Protein AF-A0A5S4GD77-F1 (afdb_monomer_lite)

pLDDT: mean 86.78, std 8.54, range [46.47, 96.06]

Radius of gyration: 22.14 Å; chains: 1; bounding box: 48×26×60 Å

Organism: NCBI:txid882440

Structure (mmCIF, N/CA/C/O backbone):
data_AF-A0A5S4GD77-F1
#
_entry.id   AF-A0A5S4GD77-F1
#
loop_
_atom_site.group_PDB
_atom_site.id
_atom_site.type_symbol
_atom_site.label_atom_id
_atom_site.label_alt_id
_atom_site.label_comp_id
_atom_site.label_asym_id
_atom_site.label_entity_id
_atom_site.label_seq_id
_atom_site.pdbx_PDB_ins_code
_atom_site.Cartn_x
_atom_site.Cartn_y
_atom_site.Cartn_z
_atom_site.occupancy
_atom_site.B_iso_or_equiv
_atom_site.auth_seq_id
_atom_site.auth_comp_id
_atom_site.auth_asym_id
_atom_site.auth_atom_id
_atom_site.pdbx_PDB_model_num
ATOM 1 N N . MET A 1 1 ? -11.395 -7.997 9.405 1.00 79.25 1 MET A N 1
ATOM 2 C CA . MET A 1 1 ? -10.226 -7.122 9.653 1.00 79.25 1 MET A CA 1
ATOM 3 C C . MET A 1 1 ? -9.780 -7.305 11.088 1.00 79.25 1 MET A C 1
ATOM 5 O O . MET A 1 1 ? -10.602 -7.711 11.903 1.00 79.25 1 MET A O 1
ATOM 9 N N . GLN A 1 2 ? -8.515 -7.021 11.390 1.00 85.50 2 GLN A N 1
ATOM 10 C CA . GLN A 1 2 ? -8.011 -7.012 12.762 1.00 85.50 2 GLN A CA 1
ATOM 11 C C . GLN A 1 2 ? -7.565 -5.599 13.136 1.00 85.50 2 GLN A C 1
ATOM 13 O O . GLN A 1 2 ? -6.884 -4.924 12.365 1.00 85.50 2 GLN A O 1
ATOM 18 N N . LEU A 1 3 ? -7.976 -5.155 14.321 1.00 85.38 3 LEU A N 1
ATOM 19 C CA . LEU A 1 3 ? -7.441 -3.967 14.967 1.00 85.38 3 LEU A CA 1
ATOM 20 C C . LEU A 1 3 ? -6.239 -4.394 15.807 1.00 85.38 3 LEU A C 1
ATOM 22 O O . LEU A 1 3 ? -6.371 -5.227 16.707 1.00 85.38 3 LEU A O 1
ATOM 26 N N . HIS A 1 4 ? -5.078 -3.835 15.494 1.00 88.56 4 HIS A N 1
ATOM 27 C CA . HIS A 1 4 ? -3.834 -4.072 16.205 1.00 88.56 4 HIS A CA 1
ATOM 28 C C . HIS A 1 4 ? -3.649 -2.947 17.213 1.00 88.56 4 HIS A C 1
ATOM 30 O O . HIS A 1 4 ? -3.508 -1.782 16.843 1.00 88.56 4 HIS A O 1
ATOM 36 N N . HIS A 1 5 ? -3.652 -3.295 18.492 1.00 87.06 5 HIS A N 1
ATOM 37 C CA . HIS A 1 5 ? -3.322 -2.375 19.569 1.00 87.06 5 HIS A CA 1
ATOM 38 C C . HIS A 1 5 ? -1.898 -2.657 20.043 1.00 87.06 5 HIS A C 1
ATOM 40 O O . HIS A 1 5 ? -1.608 -3.773 20.478 1.00 87.06 5 HIS A O 1
ATOM 46 N N . MET A 1 6 ? -1.004 -1.673 19.945 1.00 88.69 6 MET A N 1
ATOM 47 C CA . MET A 1 6 ? 0.370 -1.818 20.427 1.00 88.69 6 MET A CA 1
ATOM 48 C C . MET A 1 6 ? 0.383 -1.760 21.959 1.00 88.69 6 MET A C 1
ATOM 50 O O . MET A 1 6 ? 0.128 -0.713 22.543 1.00 88.69 6 MET A O 1
ATOM 54 N N . VAL A 1 7 ? 0.659 -2.897 22.601 1.00 89.25 7 VAL A N 1
ATOM 55 C CA . VAL A 1 7 ? 0.657 -3.044 24.066 1.00 89.25 7 VAL A CA 1
ATOM 56 C C . VAL A 1 7 ? 1.976 -2.575 24.658 1.00 89.25 7 VAL A C 1
ATOM 58 O O . VAL A 1 7 ? 2.004 -1.919 25.694 1.00 89.25 7 VAL A O 1
ATOM 61 N N . SER A 1 8 ? 3.085 -2.949 24.024 1.00 88.75 8 SER A N 1
ATOM 62 C CA . SER A 1 8 ? 4.410 -2.565 24.486 1.00 88.75 8 SER A CA 1
ATOM 63 C C . SER A 1 8 ? 5.423 -2.583 23.354 1.00 88.75 8 SER A C 1
ATOM 65 O O . SER A 1 8 ? 5.306 -3.344 22.394 1.00 88.75 8 SER A O 1
ATOM 67 N N . THR A 1 9 ? 6.447 -1.759 23.515 1.00 90.56 9 THR A N 1
ATOM 68 C CA . THR A 1 9 ? 7.656 -1.773 22.700 1.00 90.56 9 THR A CA 1
ATOM 69 C C . THR A 1 9 ? 8.812 -2.082 23.635 1.00 90.56 9 THR A C 1
ATOM 71 O O . THR A 1 9 ? 8.968 -1.426 24.664 1.00 90.56 9 THR A O 1
ATOM 74 N N . ARG A 1 10 ? 9.607 -3.101 23.313 1.00 92.00 10 ARG A N 1
ATOM 75 C CA . ARG A 1 10 ? 10.801 -3.463 24.076 1.00 92.00 10 ARG A CA 1
ATOM 76 C C . ARG A 1 10 ? 11.987 -3.560 23.135 1.00 92.00 10 ARG A C 1
ATOM 78 O O . ARG A 1 10 ? 11.907 -4.234 22.115 1.00 92.00 10 ARG A O 1
ATOM 85 N N . GLN A 1 11 ? 13.093 -2.936 23.508 1.00 91.44 11 GLN A N 1
ATOM 86 C CA . GLN A 1 11 ? 14.367 -3.149 22.841 1.00 91.44 11 GLN A CA 1
ATOM 87 C C . GLN A 1 11 ? 15.034 -4.415 23.402 1.00 91.44 11 GLN A C 1
ATOM 89 O O . GLN A 1 11 ? 15.126 -4.594 24.619 1.00 91.44 11 GLN A O 1
ATOM 94 N N . VAL A 1 12 ? 15.445 -5.318 22.515 1.00 92.19 12 VAL A N 1
ATOM 95 C CA . VAL A 1 12 ? 16.152 -6.565 22.824 1.00 92.19 12 VAL A CA 1
ATOM 96 C C . VAL A 1 12 ? 17.433 -6.566 21.989 1.00 92.19 12 VAL A C 1
ATOM 98 O O . VAL A 1 12 ? 17.400 -6.858 20.795 1.00 92.19 12 VAL A O 1
ATOM 101 N N . GLY A 1 13 ? 18.549 -6.165 22.606 1.00 92.88 13 GLY A N 1
ATOM 102 C CA . GLY A 1 13 ? 19.786 -5.853 21.881 1.00 92.88 13 GLY A CA 1
ATOM 103 C C . GLY A 1 13 ? 19.576 -4.681 20.916 1.00 92.88 13 GLY A C 1
ATOM 104 O O . GLY A 1 13 ? 19.047 -3.643 21.313 1.00 92.88 13 GLY A O 1
ATOM 105 N N . ASP A 1 14 ? 19.901 -4.886 19.641 1.00 94.62 14 ASP A N 1
ATOM 106 C CA . ASP A 1 14 ? 19.659 -3.911 18.562 1.00 94.62 14 ASP A CA 1
ATOM 107 C C . ASP A 1 14 ? 18.275 -4.045 17.905 1.00 94.62 14 ASP A C 1
ATOM 109 O O . ASP A 1 14 ? 17.948 -3.325 16.964 1.00 94.62 14 ASP A O 1
ATOM 113 N N . THR A 1 15 ? 17.426 -4.959 18.387 1.00 90.31 15 THR A N 1
ATOM 114 C CA . THR A 1 15 ? 16.104 -5.198 17.795 1.00 90.31 15 THR A CA 1
ATOM 115 C C . THR A 1 15 ? 14.996 -4.544 18.614 1.00 90.31 15 THR A C 1
ATOM 117 O O . THR A 1 15 ? 14.887 -4.755 19.822 1.00 90.31 15 THR A O 1
ATOM 120 N N . ILE A 1 16 ? 14.114 -3.794 17.951 1.00 91.00 16 ILE A N 1
ATOM 121 C CA . ILE A 1 16 ? 12.878 -3.282 18.552 1.00 91.00 16 ILE A CA 1
ATOM 122 C C . ILE A 1 16 ? 11.773 -4.324 18.369 1.00 91.00 16 ILE A C 1
ATOM 124 O O . ILE A 1 16 ? 11.350 -4.613 17.252 1.00 91.00 16 ILE A O 1
ATOM 128 N N . VAL A 1 17 ? 11.280 -4.872 19.475 1.00 92.31 17 VAL A N 1
ATOM 129 C CA . VAL A 1 17 ? 10.180 -5.838 19.501 1.00 92.31 17 VAL A CA 1
ATOM 130 C C . VAL A 1 17 ? 8.901 -5.131 19.944 1.00 92.31 17 VAL A C 1
ATOM 132 O O . VAL A 1 17 ? 8.765 -4.727 21.101 1.00 92.31 17 VAL A O 1
ATOM 135 N N . ASN A 1 18 ? 7.941 -5.009 19.027 1.00 90.06 18 ASN A N 1
ATOM 136 C CA . ASN A 1 18 ? 6.605 -4.489 19.315 1.00 90.06 18 ASN A CA 1
ATOM 137 C C . ASN A 1 18 ? 5.641 -5.643 19.606 1.00 90.06 18 ASN A C 1
ATOM 139 O O . ASN A 1 18 ? 5.500 -6.570 18.808 1.00 90.06 18 ASN A O 1
ATOM 143 N N . ARG A 1 19 ? 4.950 -5.585 20.745 1.00 89.12 19 ARG A N 1
ATOM 144 C CA . ARG A 1 19 ? 3.900 -6.534 21.113 1.00 89.12 19 ARG A CA 1
ATOM 145 C C . ARG A 1 19 ? 2.539 -5.936 20.788 1.00 89.12 19 ARG A C 1
ATOM 147 O O . ARG A 1 19 ? 2.179 -4.880 21.306 1.00 89.12 19 ARG A O 1
ATOM 154 N N . TYR A 1 20 ? 1.763 -6.653 19.984 1.00 87.56 20 TYR A N 1
ATOM 155 C CA . TYR A 1 20 ? 0.422 -6.246 19.577 1.00 87.56 20 TYR A CA 1
ATOM 156 C C . TYR A 1 20 ? -0.637 -7.160 20.187 1.00 87.56 20 TYR A C 1
ATOM 158 O O . TYR A 1 20 ? -0.441 -8.370 20.296 1.00 87.56 20 TYR A O 1
ATOM 166 N N . ARG A 1 21 ? -1.782 -6.581 20.550 1.00 87.69 21 ARG A N 1
ATOM 167 C CA . ARG A 1 21 ? -3.007 -7.312 20.866 1.00 87.69 21 ARG A CA 1
ATOM 168 C C . ARG A 1 21 ? -3.980 -7.153 19.709 1.00 87.69 21 ARG A C 1
ATOM 170 O O . ARG A 1 21 ? -4.293 -6.034 19.307 1.00 87.69 21 ARG A O 1
ATOM 177 N N . LEU A 1 22 ? -4.425 -8.284 19.177 1.00 87.88 22 LEU A N 1
ATOM 178 C CA . LEU A 1 22 ? -5.310 -8.348 18.020 1.00 87.88 22 LEU A CA 1
ATOM 179 C C . LEU A 1 22 ? -6.754 -8.423 18.499 1.00 87.88 22 LEU A C 1
ATOM 181 O O . LEU A 1 22 ? -7.080 -9.253 19.344 1.00 87.88 22 LEU A O 1
ATOM 185 N N . SER A 1 23 ? -7.613 -7.561 17.965 1.00 85.44 23 SER A N 1
ATOM 186 C CA . SER A 1 23 ? -9.059 -7.625 18.191 1.00 85.44 23 SER A CA 1
ATOM 187 C C . SER A 1 23 ? -9.772 -7.761 16.845 1.00 85.44 23 SER A C 1
ATOM 189 O O . SER A 1 23 ? -9.532 -6.932 15.959 1.00 85.44 23 SER A O 1
ATOM 191 N N . PRO A 1 24 ? -10.612 -8.793 16.637 1.00 85.94 24 PRO A N 1
ATOM 192 C CA . PRO A 1 24 ? -11.422 -8.880 15.432 1.00 85.94 24 PRO A CA 1
ATOM 193 C C . PRO A 1 24 ? -12.421 -7.723 15.417 1.00 85.94 24 PRO A C 1
ATOM 195 O O . PRO A 1 24 ? -13.012 -7.377 16.437 1.00 85.94 24 PRO A O 1
ATOM 198 N N . VAL A 1 25 ? -12.578 -7.107 14.250 1.00 85.00 25 VAL A N 1
ATOM 199 C CA . VAL A 1 25 ? -13.502 -5.992 14.048 1.00 85.00 25 VAL A CA 1
ATOM 200 C C . VAL A 1 25 ? -14.436 -6.346 12.900 1.00 85.00 25 VAL A C 1
ATOM 202 O O . VAL A 1 25 ? -14.004 -6.487 11.748 1.00 85.00 25 VAL A O 1
ATOM 205 N N . GLU A 1 26 ? -15.712 -6.518 13.241 1.00 85.94 26 GLU A N 1
ATOM 206 C CA . GLU A 1 26 ? -16.796 -6.788 12.302 1.00 85.94 26 GLU A CA 1
ATOM 207 C C . GLU A 1 26 ? -17.445 -5.475 11.891 1.00 85.94 26 GLU A C 1
ATOM 209 O O . GLU A 1 26 ? -17.966 -4.726 12.715 1.00 85.94 26 GLU A O 1
ATOM 214 N N . VAL A 1 27 ? -17.351 -5.159 10.602 1.00 87.25 27 VAL A N 1
ATOM 215 C CA . VAL A 1 27 ? -17.802 -3.875 10.071 1.00 87.25 27 VAL A CA 1
ATOM 216 C C . VAL A 1 27 ? -18.609 -4.098 8.813 1.00 87.25 27 VAL A C 1
ATOM 218 O O . VAL A 1 27 ? -18.107 -4.624 7.816 1.00 87.25 27 VAL A O 1
ATOM 221 N N . LEU A 1 28 ? -19.879 -3.699 8.867 1.00 89.81 28 LEU A N 1
ATOM 222 C CA . LEU A 1 28 ? -20.761 -3.766 7.715 1.00 89.81 28 LEU A CA 1
ATOM 223 C C . LEU A 1 28 ? -20.317 -2.722 6.689 1.00 89.81 28 LEU A C 1
ATOM 225 O O . LEU A 1 28 ? -20.109 -1.546 7.004 1.00 89.81 28 LEU A O 1
ATOM 229 N N . ARG A 1 29 ? -20.153 -3.154 5.441 1.00 91.44 29 ARG A N 1
ATOM 230 C CA . ARG A 1 29 ? -19.758 -2.256 4.361 1.00 91.44 29 ARG A CA 1
ATOM 231 C C . ARG A 1 29 ? -21.003 -1.540 3.823 1.00 91.44 29 ARG A C 1
ATOM 233 O O . ARG A 1 29 ? -21.965 -2.224 3.493 1.00 91.44 29 ARG A O 1
ATOM 240 N N . PRO A 1 30 ? -20.995 -0.202 3.687 1.00 92.31 30 PRO A N 1
ATOM 241 C CA . PRO A 1 30 ? -22.147 0.517 3.156 1.00 92.31 30 PRO A CA 1
ATOM 242 C C . PRO A 1 30 ? -22.326 0.228 1.660 1.00 92.31 30 PRO A C 1
ATOM 244 O O . PRO A 1 30 ? -21.339 0.082 0.927 1.00 92.31 30 PRO A O 1
ATOM 247 N N . ASP A 1 31 ? -23.573 0.236 1.188 1.00 89.12 31 ASP A N 1
ATOM 248 C CA . ASP A 1 31 ? -23.898 -0.013 -0.223 1.00 89.12 31 ASP A CA 1
ATOM 249 C C . ASP A 1 31 ? -23.294 1.046 -1.153 1.00 89.12 31 ASP A C 1
ATOM 251 O O . ASP A 1 31 ? -22.768 0.740 -2.229 1.00 89.12 31 ASP A O 1
ATOM 255 N N . ARG A 1 32 ? -23.321 2.316 -0.724 1.00 91.00 32 ARG A N 1
ATOM 256 C CA . ARG A 1 32 ? -22.791 3.462 -1.475 1.00 91.00 32 ARG A CA 1
ATOM 257 C C . ARG A 1 32 ? -22.027 4.425 -0.571 1.00 91.00 32 ARG A C 1
ATOM 259 O O . ARG A 1 32 ? -22.270 4.530 0.624 1.00 91.00 32 ARG A O 1
ATOM 266 N N . GLY A 1 33 ? -21.077 5.145 -1.166 1.00 92.56 33 GLY A N 1
ATOM 267 C CA . GLY A 1 33 ? -20.330 6.196 -0.477 1.00 92.56 33 GLY A CA 1
ATOM 268 C C . GLY 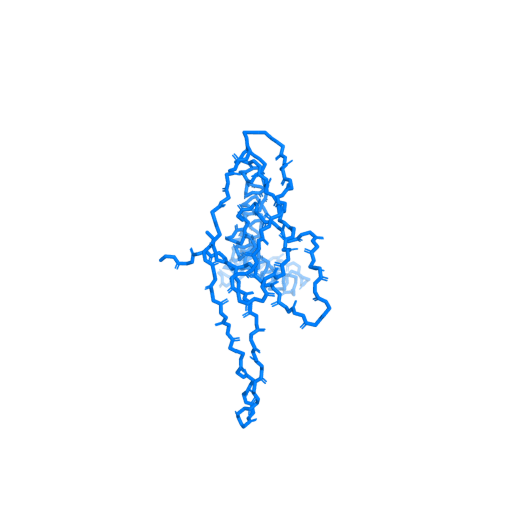A 1 33 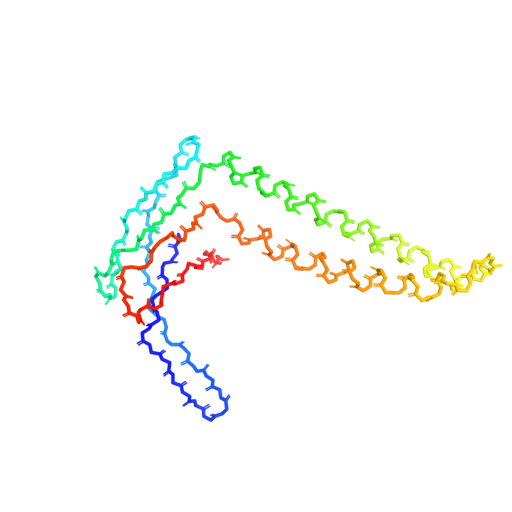? -19.354 5.662 0.572 1.00 92.56 33 GLY A C 1
ATOM 269 O O . GLY A 1 33 ? -18.525 4.792 0.273 1.00 92.56 33 GLY A O 1
ATOM 270 N N . SER A 1 34 ? -19.397 6.253 1.762 1.00 93.12 34 SER A N 1
ATOM 271 C CA . SER A 1 34 ? -18.589 5.887 2.926 1.00 93.12 34 SER A CA 1
ATOM 272 C C . SER A 1 34 ? -19.367 6.146 4.207 1.00 93.12 34 SER A C 1
ATOM 274 O O . SER A 1 34 ? -20.033 7.172 4.295 1.00 93.12 34 SER A O 1
ATOM 276 N N . SER A 1 35 ? -19.215 5.265 5.187 1.00 93.50 35 SER A N 1
ATOM 277 C CA . SER A 1 35 ? -19.766 5.407 6.533 1.00 93.50 35 SER A CA 1
ATOM 278 C C . SER A 1 35 ? -18.628 5.569 7.538 1.00 93.50 35 SER A C 1
ATOM 280 O O . SER A 1 35 ? -17.538 5.035 7.323 1.00 93.50 35 SER A O 1
ATOM 282 N N . VAL A 1 36 ? -18.859 6.330 8.605 1.00 93.88 36 VAL A N 1
ATOM 283 C CA . VAL A 1 36 ? -17.954 6.398 9.755 1.00 93.88 36 VAL A CA 1
ATOM 284 C C . VAL A 1 36 ? -18.605 5.618 10.881 1.00 93.88 36 VAL A C 1
ATOM 286 O O . VAL A 1 36 ? -19.764 5.847 11.204 1.00 93.88 36 VAL A O 1
ATOM 289 N N . ILE A 1 37 ? -17.851 4.693 11.450 1.00 92.44 37 ILE A N 1
ATOM 290 C CA . ILE A 1 37 ? -18.284 3.829 12.538 1.00 92.44 37 ILE A CA 1
ATOM 291 C C . ILE A 1 37 ? -17.288 3.934 13.686 1.00 92.44 37 ILE A C 1
ATOM 293 O O . ILE A 1 37 ? -16.090 4.158 13.488 1.00 92.44 37 ILE A O 1
ATOM 297 N N . GLU A 1 38 ? -17.798 3.771 14.891 1.00 92.81 38 GLU A N 1
ATOM 298 C CA . GLU A 1 38 ? -17.012 3.765 16.114 1.00 92.81 38 GLU A CA 1
ATOM 299 C C . GLU A 1 38 ? -16.848 2.323 16.579 1.00 92.81 38 GLU A C 1
ATOM 301 O O . GLU A 1 38 ? -17.825 1.591 16.718 1.00 92.81 38 GLU A O 1
ATOM 306 N N . VAL A 1 39 ? -15.601 1.902 16.778 1.00 91.06 39 VAL A N 1
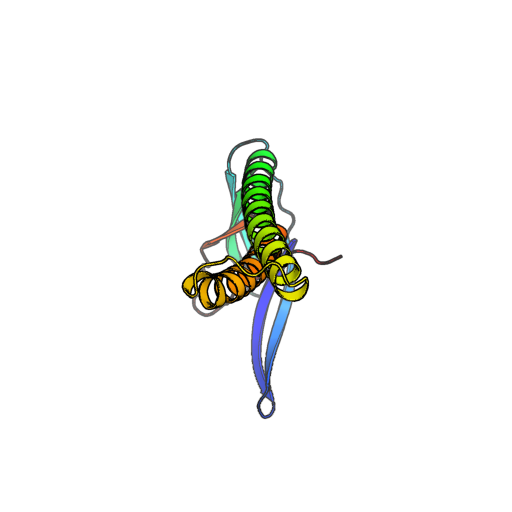ATOM 307 C CA . VAL A 1 39 ? -15.264 0.549 17.217 1.00 91.06 39 VAL A CA 1
ATOM 308 C C . VAL A 1 39 ? -14.468 0.643 18.504 1.00 91.06 39 VAL A C 1
ATOM 310 O O . VAL A 1 39 ? -13.463 1.351 18.568 1.00 91.06 39 VAL A O 1
ATOM 313 N N . ARG A 1 40 ? -14.899 -0.082 19.536 1.00 90.06 40 ARG A N 1
ATOM 314 C CA . ARG A 1 40 ? -14.156 -0.166 20.795 1.00 90.06 40 ARG A CA 1
ATOM 315 C C . ARG A 1 40 ? -13.011 -1.159 20.678 1.00 90.06 40 ARG A C 1
ATOM 317 O O . ARG A 1 40 ? -13.173 -2.264 20.162 1.00 90.06 40 ARG A O 1
ATOM 324 N N . CYS A 1 41 ? -11.844 -0.760 21.160 1.00 87.44 41 CYS A N 1
ATOM 325 C CA . CYS A 1 41 ? -10.682 -1.625 21.235 1.00 87.44 41 CYS A CA 1
ATOM 326 C C . CYS A 1 41 ? -10.837 -2.608 22.403 1.00 87.44 41 CYS A C 1
ATOM 328 O O . CYS A 1 41 ? -10.883 -2.187 23.553 1.00 87.44 41 CYS A O 1
ATOM 330 N N . GLY A 1 42 ? -10.823 -3.917 22.141 1.00 85.19 42 GLY A N 1
ATOM 331 C CA . GLY A 1 42 ? -10.909 -4.933 23.201 1.00 85.19 42 GLY A CA 1
ATOM 332 C C . GLY A 1 42 ? -9.701 -4.976 24.151 1.00 85.19 42 GLY A C 1
ATOM 333 O O . GLY A 1 42 ? -9.724 -5.711 25.134 1.00 85.19 42 GLY A O 1
ATOM 334 N N . ALA A 1 43 ? -8.631 -4.225 23.862 1.00 87.44 43 ALA A N 1
ATOM 335 C CA . ALA A 1 43 ? -7.428 -4.156 24.692 1.00 87.44 43 ALA A CA 1
ATOM 336 C C . ALA A 1 43 ? -7.439 -2.996 25.702 1.00 87.44 43 ALA A C 1
ATOM 338 O O . ALA A 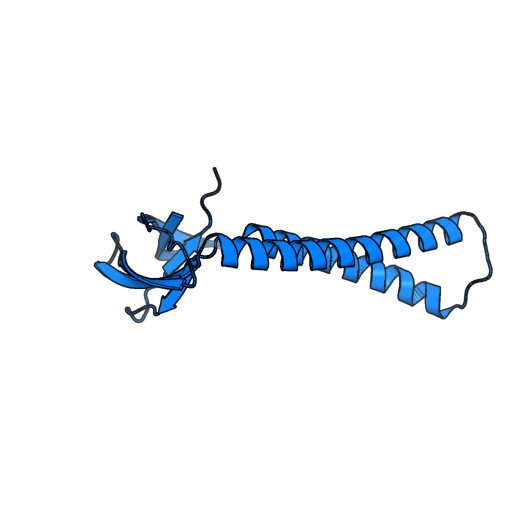1 43 ? -6.992 -3.183 26.828 1.00 87.44 43 ALA A O 1
ATOM 339 N N . CYS A 1 44 ? -7.910 -1.813 25.296 1.00 86.44 44 CYS A N 1
ATOM 340 C CA . CYS A 1 44 ? -7.838 -0.580 26.094 1.00 86.44 44 CYS A CA 1
ATOM 341 C C . CYS A 1 44 ? -9.187 0.140 26.262 1.00 86.44 44 CYS A C 1
ATOM 343 O O . CYS A 1 44 ? -9.215 1.239 26.804 1.00 86.44 44 CYS A O 1
ATOM 345 N N . ASP A 1 45 ? -10.274 -0.431 25.733 1.00 87.88 45 ASP A N 1
ATOM 346 C CA . ASP A 1 45 ? -11.631 0.141 25.674 1.00 87.88 45 ASP A CA 1
ATOM 347 C C . ASP A 1 45 ? -11.743 1.505 24.950 1.00 87.88 45 ASP A C 1
ATOM 349 O O . ASP A 1 45 ? -12.794 2.142 24.918 1.00 87.88 45 ASP A O 1
ATOM 353 N N . GLY A 1 46 ? -10.670 1.956 24.288 1.00 87.44 46 GLY A N 1
ATOM 354 C CA . GLY A 1 46 ? -10.657 3.182 23.490 1.00 87.44 46 GLY A CA 1
ATOM 355 C C . GLY A 1 46 ? -11.525 3.086 22.227 1.00 87.44 46 GLY A C 1
ATOM 356 O O . GLY A 1 46 ? -11.551 2.056 21.552 1.00 87.44 46 GLY A O 1
ATOM 357 N N . VAL A 1 47 ? -12.212 4.179 21.876 1.00 89.44 47 VAL A N 1
ATOM 358 C CA . VAL A 1 47 ? -13.141 4.260 20.728 1.00 89.44 47 VAL A CA 1
ATOM 359 C C . VAL A 1 47 ? -12.436 4.679 19.430 1.00 89.44 47 VAL A C 1
ATOM 361 O O . VAL A 1 47 ? -12.276 5.859 19.131 1.00 89.44 47 VAL A O 1
ATOM 364 N N . VAL A 1 48 ? -12.042 3.731 18.592 1.00 90.62 48 VAL A N 1
ATOM 365 C CA . VAL A 1 48 ? -11.405 4.034 17.304 1.00 90.62 48 VAL A CA 1
ATOM 366 C C . VAL A 1 48 ? -12.465 4.366 16.249 1.00 90.62 48 VAL A C 1
ATOM 368 O O . VAL A 1 48 ? -13.356 3.562 15.973 1.00 90.62 48 VAL A O 1
ATOM 371 N N . ARG A 1 49 ? -12.353 5.537 15.607 1.00 91.50 49 ARG A N 1
ATOM 372 C CA . ARG A 1 49 ? -13.225 5.914 14.481 1.00 91.50 49 ARG A CA 1
ATOM 373 C C . ARG A 1 49 ? -12.672 5.367 13.176 1.00 91.50 49 ARG A C 1
ATOM 375 O O . ARG A 1 49 ? -11.589 5.769 12.737 1.00 91.50 49 ARG A O 1
ATOM 382 N N . LEU A 1 50 ? -13.442 4.493 12.538 1.00 91.88 50 LEU A N 1
ATOM 383 C CA . LEU A 1 50 ? -13.127 3.896 11.248 1.00 91.88 50 LEU A CA 1
ATOM 384 C C . LEU A 1 50 ? -14.046 4.461 10.170 1.00 91.88 50 LEU A C 1
ATOM 386 O O . LEU A 1 50 ? -15.266 4.450 10.296 1.00 91.88 50 LEU A O 1
ATOM 390 N N . ARG A 1 51 ? -13.467 4.905 9.059 1.00 93.38 51 ARG A N 1
ATOM 391 C CA . ARG A 1 51 ? -14.195 5.210 7.830 1.00 93.38 51 ARG A CA 1
ATOM 392 C C . ARG A 1 51 ? -14.175 3.995 6.920 1.00 93.38 51 ARG A C 1
ATOM 394 O O . ARG A 1 51 ? -13.120 3.605 6.425 1.00 93.38 51 ARG A O 1
ATOM 401 N N . VAL A 1 52 ? -15.351 3.436 6.671 1.00 93.44 52 VAL A N 1
ATOM 402 C CA . VAL A 1 52 ? -15.575 2.287 5.796 1.00 93.44 52 VAL A CA 1
ATOM 403 C C . VAL A 1 52 ? -16.132 2.782 4.466 1.00 93.44 52 VAL A C 1
ATOM 405 O O . VAL A 1 52 ? -17.186 3.411 4.394 1.00 93.44 52 VAL A O 1
ATOM 408 N N . HIS A 1 53 ? -15.417 2.510 3.386 1.00 92.25 53 HIS A N 1
ATOM 409 C CA . HIS A 1 53 ? -15.814 2.808 2.021 1.00 92.25 53 HIS A CA 1
ATOM 410 C C . HIS A 1 53 ? -16.642 1.662 1.430 1.00 92.25 53 HIS A C 1
ATOM 412 O O . HIS A 1 53 ? -16.378 0.482 1.666 1.00 92.25 53 HIS A O 1
ATOM 418 N N . SER A 1 54 ? -17.634 2.027 0.617 1.00 91.69 54 SER A N 1
ATOM 419 C CA . SER A 1 54 ? -18.434 1.080 -0.167 1.00 91.69 54 SER A CA 1
ATOM 420 C C . SER A 1 54 ? -17.583 0.242 -1.121 1.00 91.69 54 SER A C 1
ATOM 422 O O . SER A 1 54 ? -16.530 0.682 -1.598 1.00 91.69 54 SER A O 1
ATOM 424 N N . VAL A 1 55 ? -18.089 -0.945 -1.485 1.00 89.88 55 VAL A N 1
ATOM 425 C CA . VAL A 1 55 ? -17.404 -1.879 -2.403 1.00 89.88 55 VAL A CA 1
ATOM 426 C C . VAL A 1 55 ? -17.063 -1.176 -3.716 1.00 89.88 55 VAL A C 1
ATOM 428 O O . VAL A 1 55 ? -15.976 -1.350 -4.264 1.00 89.88 55 VAL A O 1
ATOM 431 N N . GLN A 1 56 ? -17.984 -0.346 -4.209 1.00 90.81 56 GLN A N 1
ATOM 432 C CA . GLN A 1 56 ? -17.827 0.383 -5.462 1.00 90.81 56 GLN A CA 1
ATOM 433 C C . GLN A 1 56 ? -16.658 1.374 -5.410 1.00 90.81 56 GLN A C 1
ATOM 435 O O . GLN A 1 56 ? -15.854 1.415 -6.344 1.00 90.81 56 GLN A O 1
ATOM 440 N N . ARG A 1 57 ? -16.519 2.146 -4.320 1.00 89.56 57 ARG A N 1
ATOM 441 C CA . ARG A 1 57 ? -15.386 3.072 -4.149 1.00 89.56 57 ARG A CA 1
ATOM 442 C C . ARG A 1 57 ? -14.065 2.321 -4.031 1.00 89.56 57 ARG A C 1
ATOM 444 O O . ARG A 1 57 ? -13.121 2.687 -4.728 1.00 89.56 57 ARG A O 1
ATOM 451 N N . THR A 1 58 ? -14.014 1.250 -3.240 1.00 90.38 58 THR A N 1
ATOM 452 C CA . THR A 1 58 ? -12.802 0.429 -3.099 1.00 90.38 58 THR A CA 1
ATOM 453 C C . THR A 1 58 ? -12.396 -0.198 -4.431 1.00 90.38 58 THR A C 1
ATOM 455 O O . THR A 1 58 ? -11.229 -0.143 -4.804 1.00 90.38 58 THR A O 1
ATOM 458 N N . ARG A 1 59 ? -13.350 -0.711 -5.222 1.00 90.44 59 ARG A N 1
ATOM 459 C CA . ARG A 1 59 ? -13.076 -1.232 -6.573 1.00 90.44 59 ARG A CA 1
ATOM 460 C C . ARG A 1 59 ? -12.520 -0.157 -7.505 1.00 90.44 59 ARG A C 1
ATOM 462 O O . ARG A 1 59 ? -11.568 -0.430 -8.227 1.00 90.44 59 ARG A O 1
ATOM 469 N N . ARG A 1 60 ? -13.078 1.059 -7.494 1.00 91.38 60 ARG A N 1
ATOM 470 C CA . ARG A 1 60 ? -12.559 2.177 -8.305 1.00 91.38 60 ARG A CA 1
ATOM 471 C C . ARG A 1 60 ? -11.136 2.558 -7.896 1.00 91.38 60 ARG A C 1
ATOM 473 O O . ARG A 1 60 ? -10.302 2.750 -8.772 1.00 91.38 60 ARG A O 1
ATOM 480 N N . ALA A 1 61 ? -10.848 2.623 -6.597 1.00 90.62 61 ALA A N 1
ATOM 481 C CA . ALA A 1 61 ? -9.496 2.874 -6.099 1.00 90.62 61 ALA A CA 1
ATOM 482 C C . ALA A 1 61 ? -8.522 1.762 -6.522 1.00 90.62 61 ALA A C 1
ATOM 484 O O . ALA A 1 61 ? -7.483 2.057 -7.102 1.00 90.62 61 ALA A O 1
ATOM 485 N N . ARG A 1 62 ? -8.903 0.488 -6.354 1.00 91.62 62 ARG A N 1
ATOM 486 C CA . ARG A 1 62 ? -8.106 -0.659 -6.818 1.00 91.62 62 ARG A CA 1
ATOM 487 C C . ARG A 1 62 ? -7.836 -0.619 -8.321 1.00 91.62 62 ARG A C 1
ATOM 489 O O . ARG A 1 62 ? -6.716 -0.888 -8.728 1.00 91.62 62 ARG A O 1
ATOM 496 N N . ARG A 1 63 ? -8.824 -0.246 -9.144 1.00 93.31 63 ARG A N 1
ATOM 497 C CA . ARG A 1 63 ? -8.635 -0.075 -10.597 1.00 93.31 63 ARG A CA 1
ATOM 498 C C . ARG A 1 63 ? -7.655 1.047 -10.934 1.00 93.31 63 ARG A C 1
ATOM 500 O O . ARG A 1 63 ? -6.864 0.881 -11.851 1.00 93.31 63 ARG A O 1
ATOM 507 N N . ARG A 1 64 ? -7.684 2.164 -10.200 1.00 93.88 64 ARG A N 1
ATOM 508 C CA . ARG A 1 64 ? -6.707 3.253 -10.378 1.00 93.88 64 ARG A CA 1
ATOM 509 C C . ARG A 1 64 ? -5.294 2.779 -10.058 1.00 93.88 64 ARG A C 1
ATOM 511 O O . ARG A 1 64 ? -4.401 2.999 -10.863 1.00 93.88 64 ARG A O 1
ATOM 518 N N . TRP A 1 65 ? -5.113 2.086 -8.935 1.00 91.88 65 TRP A N 1
ATOM 519 C CA . TRP A 1 65 ? -3.819 1.506 -8.577 1.00 91.88 65 TRP A CA 1
ATOM 520 C C . TRP A 1 65 ? -3.338 0.489 -9.614 1.00 91.88 65 TRP A C 1
ATOM 522 O O . TRP A 1 65 ? -2.201 0.587 -10.052 1.00 91.88 65 TRP A O 1
ATOM 532 N N . LEU A 1 66 ? -4.209 -0.412 -10.080 1.00 92.69 66 LEU A N 1
ATOM 533 C CA . LEU A 1 66 ? -3.888 -1.343 -11.169 1.00 92.69 66 LEU A CA 1
ATOM 534 C C . LEU A 1 66 ? -3.463 -0.621 -12.448 1.00 92.69 66 LEU A C 1
ATOM 536 O O . LEU A 1 66 ? -2.500 -1.036 -13.077 1.00 92.69 66 LEU A O 1
ATOM 540 N N . GLY A 1 67 ? -4.144 0.468 -12.815 1.00 95.81 67 GLY A N 1
ATOM 541 C CA . GLY A 1 67 ? -3.754 1.288 -13.962 1.00 95.81 67 GLY A CA 1
ATOM 542 C C . GLY A 1 67 ? -2.356 1.890 -13.803 1.00 95.81 67 GLY A C 1
ATOM 543 O O . GLY A 1 67 ? -1.571 1.860 -14.743 1.00 95.81 67 GLY A O 1
ATOM 544 N N . LEU A 1 68 ? -2.016 2.374 -12.605 1.00 94.44 68 LEU A N 1
ATOM 545 C CA . LEU A 1 68 ? -0.678 2.897 -12.309 1.00 94.44 68 LEU A CA 1
ATOM 546 C C . LEU A 1 68 ? 0.393 1.796 -12.314 1.00 94.44 68 LEU A C 1
ATOM 548 O O . LEU A 1 68 ? 1.477 2.015 -12.843 1.00 94.44 68 LEU A O 1
ATOM 552 N N . VAL A 1 69 ? 0.090 0.612 -11.769 1.00 93.50 69 VAL A N 1
ATOM 553 C CA . VAL A 1 69 ? 0.985 -0.556 -11.836 1.00 93.50 69 VAL A CA 1
ATOM 554 C C . VAL A 1 69 ? 1.226 -0.952 -13.291 1.00 93.50 69 VAL A C 1
ATOM 556 O O . VAL A 1 69 ? 2.372 -1.137 -13.686 1.00 93.50 69 VAL A O 1
ATOM 559 N N . ALA A 1 70 ? 0.168 -1.037 -14.102 1.00 95.38 70 ALA A N 1
ATOM 560 C CA . ALA A 1 70 ? 0.280 -1.364 -15.519 1.00 95.38 70 ALA A CA 1
ATOM 561 C C . ALA A 1 70 ? 1.142 -0.338 -16.269 1.00 95.38 70 ALA A C 1
ATOM 563 O O . ALA A 1 70 ? 2.008 -0.726 -17.045 1.00 95.38 70 ALA A O 1
ATOM 564 N N . LEU A 1 71 ? 0.964 0.957 -15.992 1.00 96.06 71 LEU A N 1
ATOM 565 C CA . LEU A 1 71 ? 1.792 2.011 -16.578 1.00 96.06 71 LEU A CA 1
ATOM 566 C C . LEU A 1 71 ? 3.270 1.870 -16.184 1.00 96.06 71 LEU A C 1
ATOM 568 O O . LEU A 1 71 ? 4.140 1.972 -17.043 1.00 96.06 71 LEU A O 1
ATOM 572 N N . ALA A 1 72 ? 3.559 1.596 -14.910 1.00 94.19 72 ALA A N 1
ATOM 573 C CA . ALA A 1 72 ? 4.927 1.372 -14.448 1.00 94.19 72 ALA A CA 1
ATOM 574 C C . ALA A 1 72 ? 5.566 0.148 -15.127 1.00 94.19 72 ALA A C 1
ATOM 576 O O . ALA A 1 72 ? 6.707 0.215 -15.576 1.00 94.19 72 ALA A O 1
ATOM 577 N N . LEU A 1 73 ? 4.813 -0.945 -15.280 1.00 94.38 73 LEU A N 1
ATOM 578 C CA . LEU A 1 73 ? 5.275 -2.139 -15.989 1.00 94.38 73 LEU A CA 1
ATOM 579 C C . LEU A 1 73 ? 5.513 -1.887 -17.482 1.00 94.38 73 LEU A C 1
ATOM 581 O O . LEU A 1 73 ? 6.444 -2.459 -18.037 1.00 94.38 73 LEU A O 1
ATOM 585 N N . LEU A 1 74 ? 4.728 -1.019 -18.127 1.00 95.81 74 LEU A N 1
ATOM 586 C CA . LEU A 1 74 ? 4.981 -0.619 -19.514 1.00 95.81 74 LEU A CA 1
ATOM 587 C C . LEU A 1 74 ? 6.311 0.129 -19.659 1.00 95.81 74 LEU A C 1
ATOM 589 O O . LEU A 1 74 ? 7.045 -0.133 -20.606 1.00 95.81 74 LEU A O 1
ATOM 593 N N . VAL A 1 75 ? 6.655 1.004 -18.708 1.00 93.88 75 VAL A N 1
ATOM 594 C CA . VAL A 1 75 ? 7.964 1.684 -18.687 1.00 93.88 75 VAL A CA 1
ATOM 595 C C . VAL A 1 75 ? 9.100 0.673 -18.526 1.00 93.88 75 VAL A C 1
ATOM 597 O O . VAL A 1 75 ? 10.088 0.741 -19.252 1.00 93.88 75 VAL A O 1
ATOM 600 N N . VAL A 1 76 ? 8.943 -0.300 -17.622 1.00 93.88 76 VAL A N 1
ATOM 601 C CA . VAL A 1 76 ? 9.919 -1.386 -17.436 1.00 93.88 76 VAL A CA 1
ATOM 602 C C . VAL A 1 76 ? 10.063 -2.216 -18.712 1.00 93.88 76 VAL A C 1
ATOM 604 O O . VAL A 1 76 ? 11.183 -2.472 -19.140 1.00 93.88 76 VAL A O 1
ATOM 607 N N . ALA A 1 77 ? 8.956 -2.598 -19.351 1.00 93.56 77 ALA A N 1
ATOM 608 C CA . ALA A 1 77 ? 8.973 -3.381 -20.584 1.00 93.56 77 ALA A CA 1
ATOM 609 C C . ALA A 1 77 ? 9.659 -2.630 -21.735 1.00 93.56 77 ALA A C 1
ATOM 611 O O . ALA A 1 77 ? 10.474 -3.219 -22.442 1.00 93.56 77 ALA A O 1
ATOM 612 N N . ALA A 1 78 ? 9.382 -1.331 -21.886 1.00 90.56 78 ALA A N 1
ATOM 613 C CA . ALA A 1 78 ? 10.058 -0.481 -22.862 1.00 90.56 78 ALA A CA 1
ATOM 614 C C . ALA A 1 78 ? 11.564 -0.385 -22.573 1.00 90.56 78 ALA A C 1
ATOM 616 O O . ALA A 1 78 ? 12.371 -0.605 -23.468 1.00 90.56 78 ALA A O 1
ATOM 617 N N . GLY A 1 79 ? 11.953 -0.153 -21.315 1.00 89.19 79 GLY A N 1
ATOM 618 C CA . GLY A 1 79 ? 13.364 -0.118 -20.930 1.00 89.19 79 GLY A CA 1
ATOM 619 C C . GLY A 1 79 ? 14.082 -1.450 -21.175 1.00 89.19 79 GLY A C 1
ATOM 620 O O . GLY A 1 79 ? 15.191 -1.460 -21.696 1.00 89.19 79 GLY A O 1
ATOM 621 N N . SER A 1 80 ? 13.438 -2.581 -20.873 1.00 90.19 80 SER A N 1
ATOM 622 C CA . SER A 1 80 ? 13.973 -3.915 -21.172 1.00 90.19 80 SER A CA 1
ATOM 623 C C . SER A 1 80 ? 14.144 -4.152 -22.672 1.00 90.19 80 SER A C 1
ATOM 625 O O . SER A 1 80 ? 15.136 -4.747 -23.081 1.00 90.19 80 SER A O 1
ATOM 627 N N . PHE A 1 81 ? 13.197 -3.685 -23.488 1.00 89.38 81 PHE A N 1
ATOM 628 C CA . PHE A 1 81 ? 13.287 -3.785 -24.942 1.00 89.38 81 PHE A CA 1
ATOM 629 C C . PHE A 1 81 ? 14.466 -2.977 -25.499 1.00 89.38 81 PHE A C 1
ATOM 631 O O . PHE A 1 81 ? 15.215 -3.492 -26.326 1.00 89.38 81 PHE A O 1
ATOM 638 N N . GLU A 1 82 ? 14.679 -1.757 -25.004 1.00 86.69 82 GLU A N 1
ATOM 639 C CA . GLU A 1 82 ? 15.822 -0.922 -25.397 1.00 86.69 82 GLU A CA 1
ATOM 640 C C . GLU A 1 82 ? 17.166 -1.532 -24.967 1.00 86.69 82 GLU A C 1
ATOM 642 O O . GLU A 1 82 ? 18.103 -1.595 -25.761 1.00 86.69 82 GLU A O 1
ATOM 647 N N . ILE A 1 83 ? 17.256 -2.074 -23.747 1.00 84.88 83 ILE A N 1
ATOM 648 C CA . ILE A 1 83 ? 18.458 -2.788 -23.281 1.00 84.88 83 ILE A CA 1
ATOM 649 C C . ILE A 1 83 ? 18.756 -3.995 -24.184 1.00 84.88 83 ILE A C 1
ATOM 651 O O . ILE A 1 83 ? 19.898 -4.200 -24.590 1.00 84.88 83 ILE A O 1
ATOM 655 N N . PHE A 1 84 ? 17.731 -4.765 -24.557 1.00 86.62 84 PHE A N 1
ATOM 656 C CA . PHE A 1 84 ? 17.890 -5.901 -25.465 1.00 86.62 84 PHE A CA 1
ATOM 657 C C . PHE A 1 84 ? 18.348 -5.468 -26.868 1.00 86.62 84 PHE A C 1
ATOM 659 O O . PHE A 1 84 ? 19.229 -6.096 -27.459 1.00 86.62 84 PHE A O 1
ATOM 666 N N . ARG A 1 85 ? 17.786 -4.376 -27.407 1.00 84.62 85 ARG A N 1
ATOM 667 C CA . ARG A 1 85 ? 18.234 -3.803 -28.686 1.00 84.62 85 ARG A CA 1
ATOM 668 C C . ARG A 1 85 ? 19.706 -3.417 -28.636 1.00 84.62 85 ARG A C 1
ATOM 670 O O . ARG A 1 85 ? 20.439 -3.745 -29.571 1.00 84.62 85 ARG A O 1
ATOM 677 N N . PHE A 1 86 ? 20.130 -2.793 -27.543 1.00 80.75 86 PHE A N 1
ATOM 678 C CA . PHE A 1 86 ? 21.519 -2.421 -27.327 1.00 80.75 86 PHE A CA 1
ATOM 679 C C . PHE A 1 86 ? 22.454 -3.641 -27.328 1.00 80.75 86 PHE A C 1
ATOM 681 O O . PHE A 1 86 ? 23.417 -3.675 -28.094 1.00 80.75 86 PHE A O 1
ATOM 688 N N . GLU A 1 87 ? 22.136 -4.684 -26.555 1.00 81.06 87 GLU A N 1
ATOM 689 C CA . GLU A 1 87 ? 22.927 -5.926 -26.521 1.00 81.06 87 GLU A CA 1
ATOM 690 C C . GLU A 1 87 ? 22.980 -6.639 -27.881 1.00 81.06 87 GLU A C 1
ATOM 692 O O . GLU A 1 87 ? 23.990 -7.248 -28.229 1.00 81.06 87 GLU A O 1
ATOM 697 N N . SER A 1 88 ? 21.920 -6.528 -28.687 1.00 83.81 88 SER A N 1
ATOM 698 C CA . SER A 1 88 ? 21.850 -7.129 -30.026 1.00 83.81 88 SER A CA 1
ATOM 699 C C . SER A 1 88 ? 22.675 -6.401 -31.102 1.00 83.81 88 SER A C 1
ATOM 701 O O . SER A 1 88 ? 22.607 -6.769 -32.274 1.00 83.81 88 SER A O 1
ATOM 703 N N . GLY A 1 89 ? 23.443 -5.368 -30.736 1.00 73.06 89 GLY A N 1
ATOM 704 C CA . GLY A 1 89 ? 24.346 -4.665 -31.651 1.00 73.06 89 GLY A CA 1
ATOM 705 C C . GLY A 1 89 ? 23.659 -3.665 -32.587 1.00 73.06 89 GLY A C 1
ATOM 706 O O . GLY A 1 89 ? 24.273 -3.212 -33.553 1.00 73.06 89 GLY A O 1
ATOM 707 N N . HIS A 1 90 ? 22.408 -3.284 -32.312 1.00 68.50 90 HIS A N 1
ATOM 708 C CA . HIS A 1 90 ? 21.714 -2.226 -33.049 1.00 68.50 90 HIS A CA 1
ATOM 709 C C . HIS A 1 90 ? 22.165 -0.845 -32.545 1.00 68.50 90 HIS A C 1
ATOM 711 O O . HIS A 1 90 ? 21.449 -0.173 -31.812 1.00 68.50 90 HIS A O 1
ATOM 717 N N . TYR A 1 91 ? 23.372 -0.428 -32.934 1.00 62.88 91 TYR A N 1
ATOM 718 C CA . TYR A 1 91 ? 23.951 0.866 -32.562 1.00 62.88 91 TYR A CA 1
ATOM 719 C C . TYR A 1 91 ? 23.450 1.988 -33.482 1.00 62.88 91 TYR A C 1
ATOM 721 O O . TYR A 1 91 ? 23.898 2.127 -34.618 1.00 62.88 91 TYR A O 1
ATOM 729 N N . GLY A 1 92 ? 22.532 2.808 -32.976 1.00 66.88 92 GLY A N 1
ATOM 730 C CA . GLY A 1 92 ? 22.125 4.072 -33.606 1.00 66.88 92 GLY A CA 1
ATOM 731 C C . GLY A 1 92 ? 21.607 5.118 -32.617 1.00 66.88 92 GLY A C 1
ATOM 732 O O . GLY A 1 92 ? 21.148 6.180 -33.037 1.00 66.88 92 GLY A O 1
ATOM 733 N N . ASP A 1 93 ? 21.669 4.821 -31.319 1.00 69.94 93 ASP A N 1
ATOM 734 C CA . ASP A 1 93 ? 20.936 5.565 -30.306 1.00 69.94 93 ASP A CA 1
ATOM 735 C C . ASP A 1 93 ? 21.779 6.674 -29.653 1.00 69.94 93 ASP A C 1
ATOM 737 O O . ASP A 1 93 ? 22.967 6.481 -29.380 1.00 69.94 93 ASP A O 1
ATOM 741 N N . PRO A 1 94 ? 21.176 7.846 -29.384 1.00 77.19 94 PRO A N 1
ATOM 742 C CA . PRO A 1 94 ? 21.822 8.943 -28.674 1.00 77.19 94 PRO A CA 1
ATOM 743 C C . PRO A 1 94 ? 22.451 8.531 -27.334 1.00 77.19 94 PRO A C 1
ATOM 745 O O . PRO A 1 94 ? 21.821 7.834 -26.541 1.00 77.19 94 PRO A O 1
ATOM 748 N N . GLU A 1 95 ? 23.628 9.078 -27.006 1.00 74.25 95 GLU A N 1
ATOM 749 C CA . GLU A 1 95 ? 24.334 8.819 -25.734 1.00 74.25 95 GLU A CA 1
ATOM 750 C C . GLU A 1 95 ? 23.467 9.059 -24.483 1.00 74.25 95 GLU A C 1
ATOM 752 O O . GLU A 1 95 ? 23.610 8.367 -23.478 1.00 74.25 95 GLU A O 1
ATOM 757 N N . PHE A 1 96 ? 22.508 9.993 -24.532 1.00 74.00 96 PHE A N 1
ATOM 758 C CA . PHE A 1 96 ? 21.620 10.241 -23.393 1.00 74.00 96 PHE A CA 1
ATOM 759 C C . PHE A 1 96 ? 20.718 9.036 -23.062 1.00 74.00 96 PHE A C 1
ATOM 761 O O . PHE A 1 96 ? 20.379 8.836 -21.893 1.00 74.00 96 PHE A O 1
ATOM 768 N N . LEU A 1 97 ? 20.350 8.207 -24.050 1.00 77.44 97 LEU A N 1
ATOM 769 C CA . LEU A 1 97 ? 19.510 7.023 -23.832 1.00 77.44 97 LEU A CA 1
ATOM 770 C C . LEU A 1 97 ? 20.234 5.949 -23.012 1.00 77.44 97 LEU A C 1
ATOM 772 O O . LEU A 1 97 ? 19.580 5.197 -22.294 1.00 77.44 97 LEU A O 1
ATOM 776 N N . PHE A 1 98 ? 21.568 5.938 -23.005 1.00 76.00 98 P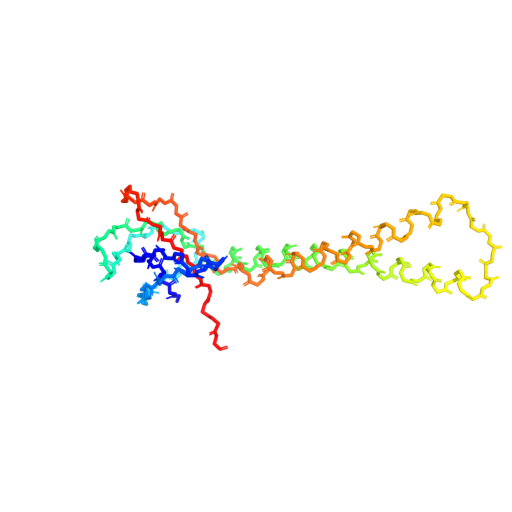HE A N 1
ATOM 777 C CA . PHE A 1 98 ? 22.358 5.000 -22.203 1.00 76.00 98 PHE A CA 1
ATOM 778 C C . PHE A 1 98 ? 22.198 5.213 -20.700 1.00 76.00 98 PHE A C 1
ATOM 780 O O . PHE A 1 98 ? 22.296 4.264 -19.929 1.00 76.00 98 PHE A O 1
ATOM 787 N N . ILE A 1 99 ? 21.955 6.452 -20.272 1.00 80.44 99 ILE A N 1
ATOM 788 C CA . ILE A 1 99 ? 21.748 6.788 -18.859 1.00 80.44 99 ILE A CA 1
ATOM 789 C C . ILE A 1 99 ? 20.254 6.812 -18.544 1.00 80.44 99 ILE A C 1
ATOM 791 O O . ILE A 1 99 ? 19.824 6.305 -17.507 1.00 80.44 99 ILE A O 1
ATOM 795 N N . VAL A 1 100 ? 19.444 7.377 -19.441 1.00 85.31 100 VAL A N 1
ATOM 796 C CA . VAL A 1 100 ? 18.004 7.528 -19.216 1.00 85.31 100 VAL A CA 1
ATOM 797 C C . VAL A 1 100 ? 17.304 6.172 -19.153 1.00 85.31 100 VAL A C 1
ATOM 799 O O . VAL A 1 100 ? 16.469 5.979 -18.270 1.00 85.31 100 VAL A O 1
ATOM 802 N N . THR A 1 101 ? 17.660 5.219 -20.018 1.00 87.12 101 THR A N 1
ATOM 803 C CA . THR A 1 101 ? 16.985 3.916 -20.089 1.00 87.12 101 THR A CA 1
ATOM 804 C C . THR A 1 101 ? 17.164 3.081 -18.814 1.00 87.12 101 THR A C 1
ATOM 806 O O . THR A 1 101 ? 16.146 2.690 -18.235 1.00 87.12 101 THR A O 1
ATOM 809 N N . PRO A 1 102 ? 18.385 2.855 -18.281 1.00 87.38 102 PRO A N 1
ATOM 810 C CA . PRO A 1 102 ? 18.554 2.124 -17.024 1.00 87.38 102 PRO A CA 1
ATOM 811 C C . PRO A 1 102 ? 17.899 2.830 -15.835 1.00 87.38 102 PRO A C 1
ATOM 813 O O . PRO A 1 102 ? 17.277 2.180 -14.996 1.00 87.38 102 PRO A O 1
ATOM 816 N N . VAL A 1 103 ? 17.985 4.164 -15.768 1.00 91.75 103 VAL A N 1
ATOM 817 C CA . VAL A 1 103 ? 17.369 4.938 -14.679 1.00 91.75 103 VAL A CA 1
ATOM 818 C C . VAL A 1 103 ? 15.846 4.822 -14.722 1.00 91.75 103 VAL A C 1
ATOM 820 O O . VAL A 1 103 ? 15.223 4.523 -13.702 1.00 91.75 103 VAL A O 1
ATOM 823 N N . ALA A 1 104 ? 15.235 5.003 -15.895 1.00 91.00 104 ALA A N 1
ATOM 824 C CA . ALA A 1 104 ? 13.796 4.848 -16.078 1.00 91.00 104 ALA A CA 1
ATOM 825 C C . ALA A 1 104 ? 13.333 3.419 -15.767 1.00 91.00 104 ALA A C 1
ATOM 827 O O . ALA A 1 104 ? 12.288 3.239 -15.142 1.00 91.00 104 ALA A O 1
ATOM 828 N N . TRP A 1 105 ? 14.128 2.411 -16.133 1.00 93.06 105 TRP A N 1
ATOM 829 C CA . TRP A 1 105 ? 13.851 1.010 -15.828 1.00 93.06 105 TRP A CA 1
ATOM 830 C C . TRP A 1 105 ? 13.846 0.737 -14.317 1.00 93.06 105 TRP A C 1
ATOM 832 O O . TRP A 1 105 ? 12.872 0.195 -13.792 1.00 93.06 105 TRP A O 1
ATOM 842 N N . VAL A 1 106 ? 14.881 1.185 -13.594 1.00 94.94 106 VAL A N 1
ATOM 843 C CA . VAL A 1 106 ? 14.978 1.032 -12.130 1.00 94.94 106 VAL A CA 1
ATOM 844 C C . VAL A 1 106 ? 13.825 1.750 -11.426 1.00 94.94 106 VAL A C 1
ATOM 846 O O . VAL A 1 106 ? 13.176 1.173 -10.551 1.00 94.94 106 VAL A O 1
ATOM 849 N N . LEU A 1 107 ? 13.529 2.990 -11.825 1.00 95.44 107 LEU A N 1
ATOM 850 C CA . LEU A 1 107 ? 12.421 3.760 -11.258 1.00 95.44 107 LEU A CA 1
ATOM 851 C C . LEU A 1 107 ? 11.063 3.124 -11.572 1.00 95.44 107 LEU A C 1
ATOM 853 O O . LEU A 1 107 ? 10.203 3.064 -10.693 1.00 95.44 107 LEU A O 1
ATOM 857 N N . GLY A 1 108 ? 10.874 2.612 -12.789 1.00 94.19 108 GLY A N 1
ATOM 858 C CA . GLY A 1 108 ? 9.671 1.891 -13.194 1.00 94.19 108 GLY A CA 1
ATOM 859 C C . GLY A 1 108 ? 9.452 0.631 -12.359 1.00 94.19 108 GLY A C 1
ATOM 860 O O . GLY A 1 108 ? 8.342 0.397 -11.879 1.00 94.19 108 GLY A O 1
ATOM 861 N N . LEU A 1 109 ? 10.513 -0.138 -12.104 1.00 94.69 109 LEU A N 1
ATOM 862 C CA . LEU A 1 109 ? 10.445 -1.348 -11.288 1.00 94.69 109 LEU A CA 1
ATOM 863 C C . LEU A 1 109 ? 10.118 -1.018 -9.826 1.00 94.69 109 LEU A C 1
ATOM 865 O O . LEU A 1 109 ? 9.195 -1.598 -9.250 1.00 94.69 109 LEU A O 1
ATOM 869 N N . ALA A 1 110 ? 10.821 -0.044 -9.242 1.00 95.62 110 ALA A N 1
ATOM 870 C CA . ALA A 1 110 ? 10.561 0.422 -7.883 1.00 95.62 110 ALA A CA 1
ATOM 871 C C . ALA A 1 110 ? 9.119 0.937 -7.729 1.00 95.62 110 ALA A C 1
ATOM 873 O O . ALA A 1 110 ? 8.428 0.591 -6.765 1.00 95.62 110 ALA A O 1
ATOM 874 N N . ALA A 1 111 ? 8.632 1.705 -8.709 1.00 94.56 111 ALA A N 1
ATOM 875 C CA . ALA A 1 111 ? 7.254 2.172 -8.749 1.00 94.56 111 ALA A CA 1
ATOM 876 C C . ALA A 1 111 ? 6.262 1.006 -8.850 1.00 94.56 111 ALA A C 1
ATOM 878 O O . ALA A 1 111 ? 5.301 0.975 -8.086 1.00 94.56 111 ALA A O 1
ATOM 879 N N . ALA A 1 112 ? 6.488 0.023 -9.725 1.00 93.38 112 ALA A N 1
ATOM 880 C CA . ALA A 1 112 ? 5.604 -1.134 -9.871 1.00 93.38 112 ALA A CA 1
ATOM 881 C C . ALA A 1 112 ? 5.472 -1.924 -8.558 1.00 93.38 112 ALA A C 1
ATOM 883 O O . ALA A 1 112 ? 4.354 -2.244 -8.144 1.00 93.38 112 ALA A O 1
ATOM 884 N N . VAL A 1 113 ? 6.587 -2.169 -7.861 1.00 94.56 113 VAL A N 1
ATOM 885 C CA . VAL A 1 113 ? 6.598 -2.845 -6.552 1.00 94.56 113 VAL A CA 1
ATOM 886 C C . VAL A 1 113 ? 5.829 -2.032 -5.512 1.00 94.56 113 VAL A C 1
ATOM 888 O O . VAL A 1 113 ? 4.913 -2.551 -4.868 1.00 94.56 113 VAL A O 1
ATOM 891 N N . PHE A 1 114 ? 6.148 -0.743 -5.376 1.00 94.75 114 PHE A N 1
ATOM 892 C CA . PHE A 1 114 ? 5.489 0.138 -4.414 1.00 94.75 114 PHE A CA 1
ATOM 893 C C . PHE A 1 114 ? 3.978 0.244 -4.668 1.00 94.75 114 PHE A C 1
ATOM 895 O O . PHE A 1 114 ? 3.169 0.110 -3.749 1.00 94.75 114 PHE A O 1
ATOM 902 N N . LEU A 1 115 ? 3.577 0.445 -5.923 1.00 93.12 115 LEU A N 1
ATOM 903 C CA . LEU A 1 115 ? 2.179 0.567 -6.324 1.00 93.12 115 LEU A CA 1
ATOM 904 C C . LEU A 1 115 ? 1.416 -0.751 -6.153 1.00 93.12 115 LEU A C 1
ATOM 906 O O . LEU A 1 115 ? 0.257 -0.720 -5.741 1.00 93.12 115 LEU A O 1
ATOM 910 N N . SER A 1 116 ? 2.056 -1.896 -6.405 1.00 90.00 116 SER A N 1
ATOM 911 C CA . SER A 1 116 ? 1.474 -3.218 -6.152 1.00 90.00 116 SER A CA 1
ATOM 912 C C . SER A 1 116 ? 1.204 -3.421 -4.661 1.00 90.00 116 SER A C 1
ATOM 914 O O . SER A 1 116 ? 0.099 -3.794 -4.262 1.00 90.00 116 SER A O 1
ATOM 916 N N . PHE A 1 117 ? 2.158 -3.053 -3.804 1.00 90.50 117 PHE A N 1
ATOM 917 C CA . PHE A 1 117 ? 1.961 -3.100 -2.358 1.00 90.50 117 PHE A CA 1
ATOM 918 C C . PHE A 1 117 ? 0.800 -2.195 -1.911 1.00 90.50 117 PHE A C 1
ATOM 920 O O . PHE A 1 117 ? -0.082 -2.623 -1.164 1.00 90.50 117 PHE A O 1
ATOM 927 N N . ARG A 1 118 ? 0.724 -0.963 -2.435 1.00 88.19 118 ARG A N 1
ATOM 928 C CA . ARG A 1 118 ? -0.387 -0.033 -2.151 1.00 88.19 118 ARG A CA 1
ATOM 929 C C . ARG A 1 118 ? -1.729 -0.545 -2.671 1.00 88.19 118 ARG A C 1
ATOM 931 O O . ARG A 1 118 ? -2.746 -0.329 -2.014 1.00 88.19 118 ARG A O 1
ATOM 938 N N . TRP A 1 119 ? -1.739 -1.243 -3.805 1.00 88.38 119 TRP A N 1
ATOM 939 C CA . TRP A 1 119 ? -2.928 -1.895 -4.348 1.00 88.38 119 TRP A CA 1
ATOM 940 C C . TRP A 1 119 ? -3.453 -2.991 -3.413 1.00 88.38 119 TRP A C 1
ATOM 942 O O . TRP A 1 119 ? -4.653 -3.013 -3.123 1.00 88.38 119 TRP A O 1
ATOM 952 N N . HIS A 1 120 ? -2.564 -3.842 -2.891 1.00 84.88 120 HIS A N 1
ATOM 953 C CA . HIS A 1 120 ? -2.914 -4.896 -1.934 1.00 84.88 120 HIS A CA 1
ATOM 954 C C . HIS A 1 120 ? -3.432 -4.346 -0.600 1.00 84.88 120 HIS A C 1
ATOM 956 O O . HIS A 1 120 ? -4.326 -4.941 -0.005 1.00 84.88 120 HIS A O 1
ATOM 962 N N . GLN A 1 121 ? -2.933 -3.190 -0.157 1.00 83.81 121 GLN A N 1
ATOM 963 C CA . GLN A 1 121 ? -3.384 -2.534 1.075 1.00 83.81 121 GLN A CA 1
ATOM 964 C C . GLN A 1 121 ? -4.742 -1.816 0.956 1.00 83.81 121 GLN A C 1
ATOM 966 O O . GLN A 1 121 ? -5.299 -1.371 1.963 1.00 83.81 121 GLN A O 1
ATOM 971 N N . GLU A 1 122 ? -5.299 -1.650 -0.249 1.00 86.75 122 GLU A N 1
ATOM 972 C CA . GLU A 1 122 ? -6.554 -0.916 -0.429 1.00 86.75 122 GLU A CA 1
ATOM 973 C C . GLU A 1 122 ? -7.770 -1.794 -0.078 1.00 86.75 122 GLU A C 1
ATOM 975 O O . GLU A 1 122 ? -8.446 -2.364 -0.942 1.00 86.75 122 GLU A O 1
ATOM 980 N N . ASP A 1 123 ? -8.092 -1.871 1.211 1.00 84.31 123 ASP A N 1
ATOM 981 C CA . ASP A 1 123 ? -9.261 -2.602 1.719 1.00 84.31 123 ASP A CA 1
ATOM 982 C C . ASP A 1 123 ? -10.511 -1.733 1.906 1.00 84.31 123 ASP A C 1
ATOM 984 O O . ASP A 1 123 ? -11.623 -2.226 2.133 1.00 84.31 123 ASP A O 1
ATOM 988 N N . GLY A 1 124 ? -10.363 -0.418 1.758 1.00 86.88 124 GLY A N 1
ATOM 989 C CA . GLY A 1 124 ? -11.457 0.534 1.903 1.00 86.88 124 GLY A CA 1
ATOM 990 C C . GLY A 1 124 ? -11.878 0.794 3.347 1.00 86.88 124 GLY A C 1
ATOM 991 O O . GLY A 1 124 ? -12.950 1.349 3.541 1.00 86.88 124 GLY A O 1
ATOM 992 N N . VAL A 1 125 ? -11.075 0.439 4.349 1.00 89.31 125 VAL A N 1
ATOM 993 C CA . VAL A 1 125 ? -11.276 0.884 5.738 1.00 89.31 125 VAL A CA 1
ATOM 994 C C . VAL A 1 125 ? -10.083 1.731 6.152 1.00 89.31 125 VAL A C 1
ATOM 996 O O . VAL A 1 125 ? -8.944 1.365 5.880 1.00 89.31 125 VAL A O 1
ATOM 999 N N . ARG A 1 126 ? -10.338 2.893 6.757 1.00 89.44 126 ARG A N 1
ATOM 1000 C CA . ARG A 1 126 ? -9.301 3.850 7.164 1.00 89.44 126 ARG A CA 1
ATOM 1001 C C . ARG A 1 126 ? -9.575 4.353 8.573 1.00 89.44 126 ARG A C 1
ATOM 1003 O O . ARG A 1 126 ? -10.715 4.687 8.882 1.00 89.44 126 ARG A O 1
ATOM 1010 N N . ILE A 1 127 ? -8.544 4.453 9.407 1.00 87.69 127 ILE A N 1
ATOM 1011 C CA . ILE A 1 127 ? -8.656 5.112 10.714 1.00 87.69 127 ILE A CA 1
ATOM 1012 C C . ILE A 1 127 ? -8.760 6.619 10.468 1.00 87.69 127 ILE A C 1
ATOM 1014 O O . ILE A 1 127 ? -7.923 7.189 9.772 1.00 87.69 127 ILE A O 1
ATOM 1018 N N . THR A 1 128 ? -9.795 7.265 11.003 1.00 87.69 128 THR A N 1
ATOM 1019 C CA . THR A 1 128 ? -9.982 8.722 10.869 1.00 87.69 128 THR A CA 1
ATOM 1020 C C . THR A 1 128 ? -9.659 9.492 12.133 1.00 87.69 128 THR A C 1
ATOM 1022 O O . THR A 1 128 ? -9.317 10.664 12.043 1.00 87.69 128 THR A O 1
ATOM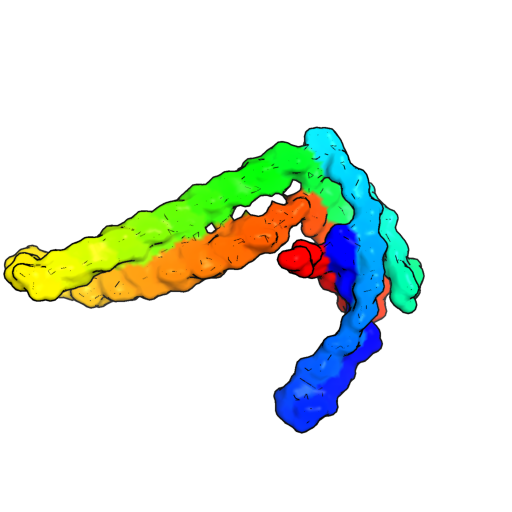 1025 N N . ALA A 1 129 ? -9.782 8.861 13.299 1.00 80.69 129 ALA A N 1
ATOM 1026 C CA . ALA A 1 129 ? -9.381 9.455 14.564 1.00 80.69 129 ALA A CA 1
ATOM 1027 C C . ALA A 1 129 ? -9.010 8.354 15.561 1.00 80.69 129 ALA A C 1
ATOM 1029 O O . ALA A 1 129 ? -9.707 7.339 15.661 1.00 80.69 129 ALA A O 1
ATOM 1030 N N . GLN A 1 130 ? -7.923 8.582 16.295 1.00 75.31 130 GLN A N 1
ATOM 1031 C CA . GLN A 1 130 ? -7.555 7.821 17.484 1.00 75.31 130 GLN A CA 1
ATOM 1032 C C . GLN A 1 130 ? -7.880 8.696 18.700 1.00 75.31 130 GLN A C 1
ATOM 1034 O O . GLN A 1 130 ? -7.377 9.815 18.771 1.00 75.31 130 GLN A O 1
ATOM 1039 N N . PRO A 1 131 ? -8.732 8.245 19.630 1.00 63.31 131 PRO A N 1
ATOM 1040 C CA . PRO A 1 131 ? -9.151 9.082 20.750 1.00 63.31 131 PRO A CA 1
ATOM 1041 C C . PRO A 1 131 ? -8.157 9.068 21.912 1.00 63.31 131 PRO A C 1
ATOM 1043 O O . PRO A 1 131 ? -8.214 9.960 22.746 1.00 63.31 131 PRO A O 1
ATOM 1046 N N . THR A 1 132 ? -7.287 8.057 22.013 1.00 68.50 132 THR A N 1
ATOM 1047 C CA . THR A 1 132 ? -6.469 7.832 23.210 1.00 68.50 132 THR A CA 1
ATOM 1048 C C . THR A 1 132 ? -5.043 8.335 22.971 1.00 68.50 132 THR A C 1
ATOM 1050 O O . THR A 1 132 ? -4.308 7.705 22.202 1.00 68.50 132 THR A O 1
ATOM 1053 N N . PRO A 1 133 ? -4.622 9.445 23.608 1.00 70.62 133 PRO A N 1
ATOM 1054 C CA . PRO A 1 133 ? -3.249 9.929 23.517 1.00 70.62 133 PRO A CA 1
ATOM 1055 C C . PRO A 1 133 ? -2.284 8.836 23.992 1.00 70.62 133 PRO A C 1
ATOM 1057 O O . PRO A 1 133 ? -2.461 8.272 25.067 1.00 70.62 133 PRO A O 1
ATOM 1060 N N . GLY A 1 134 ? -1.291 8.494 23.169 1.00 73.31 134 GLY A N 1
ATOM 1061 C CA . GLY A 1 134 ? -0.283 7.472 23.483 1.00 73.31 134 GLY A CA 1
ATOM 1062 C C . GLY A 1 134 ? -0.613 6.040 23.039 1.00 73.31 134 GLY A C 1
ATOM 1063 O O . GLY A 1 134 ? 0.307 5.235 22.914 1.00 73.31 134 GLY A O 1
ATOM 1064 N N . ALA A 1 135 ? -1.869 5.711 22.711 1.00 77.06 135 ALA A N 1
ATOM 1065 C CA . ALA A 1 135 ? -2.215 4.378 22.210 1.00 77.06 135 ALA A CA 1
ATOM 1066 C C . ALA A 1 135 ? -2.143 4.318 20.676 1.00 77.06 135 ALA A C 1
ATOM 1068 O O . ALA A 1 135 ? -2.981 4.894 19.976 1.00 77.06 135 ALA A O 1
ATOM 1069 N N . ARG A 1 136 ? -1.176 3.567 20.136 1.00 82.75 136 ARG A N 1
ATOM 1070 C CA . ARG A 1 136 ? -1.076 3.332 18.689 1.00 82.75 136 ARG A CA 1
ATOM 1071 C C . ARG A 1 136 ? -1.999 2.195 18.263 1.00 82.75 136 ARG A C 1
ATOM 1073 O O . ARG A 1 136 ? -1.847 1.056 18.709 1.00 82.75 136 ARG A O 1
ATOM 1080 N N . HIS A 1 137 ? -2.941 2.528 17.385 1.00 83.12 137 HIS A N 1
ATOM 1081 C CA . HIS A 1 137 ? -3.843 1.577 16.747 1.00 83.12 137 HIS A CA 1
ATOM 1082 C C . HIS A 1 137 ? -3.522 1.476 15.261 1.00 83.12 137 HIS A C 1
ATOM 1084 O O . HIS A 1 137 ? -3.544 2.481 14.549 1.00 83.12 137 HIS A O 1
ATOM 1090 N N . GLU A 1 138 ? -3.278 0.264 14.789 1.00 84.56 138 GLU A N 1
ATOM 1091 C CA . GLU A 1 138 ? -3.021 -0.024 13.382 1.00 84.56 138 GLU A CA 1
ATOM 1092 C C . GLU A 1 138 ? -4.098 -0.971 12.847 1.00 84.56 138 GLU A C 1
ATOM 1094 O O . GLU A 1 138 ? -4.600 -1.847 13.553 1.00 84.56 138 GLU A O 1
ATOM 1099 N N . LEU A 1 139 ? -4.493 -0.767 11.591 1.00 82.00 139 LEU A N 1
ATOM 1100 C CA . LEU A 1 139 ? -5.315 -1.723 10.858 1.00 82.00 139 LEU A CA 1
ATOM 1101 C C . LEU A 1 139 ? -4.383 -2.501 9.946 1.00 82.00 139 LEU A C 1
ATOM 1103 O O . LEU A 1 139 ? -3.787 -1.899 9.051 1.00 82.00 139 LEU A O 1
ATOM 1107 N N . LEU A 1 140 ? -4.295 -3.815 10.140 1.00 77.62 140 LEU A N 1
ATOM 1108 C CA . LEU A 1 140 ? -3.635 -4.674 9.168 1.00 77.62 140 LEU A CA 1
ATOM 1109 C C . LEU A 1 140 ? -4.675 -5.452 8.351 1.00 77.62 140 LEU A C 1
ATOM 1111 O O . LEU A 1 140 ? -5.683 -5.925 8.902 1.00 77.62 140 LEU A O 1
ATOM 1115 N N . PRO A 1 141 ? -4.461 -5.563 7.025 1.00 68.25 141 PRO A N 1
ATOM 1116 C CA . PRO A 1 141 ? -5.231 -6.472 6.194 1.00 68.25 141 PRO A CA 1
ATOM 1117 C C . PRO A 1 141 ? -5.073 -7.887 6.751 1.00 68.25 141 PRO A C 1
ATOM 1119 O O . PRO A 1 141 ? -3.988 -8.296 7.161 1.00 68.25 141 PRO A O 1
ATOM 1122 N N . PHE A 1 142 ? -6.172 -8.636 6.790 1.00 61.12 142 PHE A N 1
ATOM 1123 C CA . PHE A 1 142 ? -6.140 -10.023 7.241 1.00 61.12 142 PHE A CA 1
ATOM 1124 C C . PHE A 1 142 ? -5.425 -10.842 6.162 1.00 61.12 142 PHE A C 1
ATOM 1126 O O . PHE A 1 142 ? -6.016 -11.120 5.118 1.00 61.12 142 PHE A O 1
ATOM 1133 N N . VAL A 1 143 ? -4.155 -11.176 6.382 1.00 55.94 143 VAL A N 1
ATOM 1134 C CA . VAL A 1 143 ? -3.430 -12.118 5.525 1.00 55.94 143 VAL A CA 1
ATOM 1135 C C . VAL A 1 143 ? -3.933 -13.506 5.919 1.00 55.94 143 VAL A C 1
ATOM 1137 O O . VAL A 1 143 ? -3.693 -13.945 7.042 1.00 55.94 143 VAL A O 1
ATOM 1140 N N . ARG A 1 144 ? -4.757 -14.116 5.060 1.00 46.47 144 ARG A N 1
ATOM 1141 C CA . ARG A 1 144 ? -5.193 -15.511 5.211 1.00 46.47 144 ARG A CA 1
ATOM 1142 C C . ARG A 1 144 ? -4.155 -16.445 4.623 1.00 46.47 144 ARG A C 1
ATOM 1144 O O . ARG A 1 144 ? -3.602 -16.070 3.566 1.00 46.47 144 ARG A O 1
#

Sequence (144 aa):
MQLHHMVSTRQVGDTIVNRYRLSPVEVLRPDRGSSVIEVRCGACDGVVRLRVHSVQRTRRARRRWLGLVALALLVVAAGSFEIFRFESGHYGDPEFLFIVTPVAWVLGLAAAVFLSFRWHQEDGVRITAQPTPGARHELLPFVR

Secondary structure (DSSP, 8-state):
-EEEEEEEEEEETTEEEEEEEEEE---PPPSSSEEEEEEE-TTT--EEEEEEEPHHHHHHHHHHHHHHHHHHHHHHHHHHHHHHHHHTT-----HHHHHHHHHHHHHHHHHHHHHHHHHHT--SEEEEE--STT--EEEE----

Foldseek 3Di:
DWKWWFPDWDDDPPDIDTDTDIDDDDDDADQAAKDWDWDQDPPPRWTWIKIAHHPVVLVVVLVVLVVQLVVLVVQLVVLVVVVVCVVVVVPDDDPVCVVVSVVSNVVSVVSNVVSVVVSVQSPRMDTPDGPDPPIDIDDDDPDD